Protein 9DKI (pdb70)

Solvent-accessible surface area: 8134 Å² total; per-residue (Å²): 117,55,26,0,4,0,7,6,0,130,112,14,41,110,24,0,70,73,0,12,74,34,0,34,103,106,69,49,11,122,67,15,34,3,33,49,92,27,71,182,66,106,102,61,128,74,11,4,32,52,6,10,76,29,8,24,39,2,0,0,0,0,4,64,38,1,58,160,82,19,18,91,65,1,67,138,18,0,52,86,43,32,92,102,58,226,125,93,18,55,108,23,1,11,0,0,30,3,99,71,126,56,0,49,159,143,144,5,27,169,36,2,61,114,36,136,21,0,74,20,151,42,235,31,6,66,93,61,2,121,191,26,23,104,104,74,78,73,148,172

Sequence (140 aa):
FLKFVILHAEDDTDEALRVQNLLQDDFGIKPGIIFAEMPHGRQHLQNLDDAVNGSAWTILLLTENFLRDTWCNFQFYTSLMNSVNRQHKYNSVIPMRPLNNPLPRERTPFALQTINALEEESRGFPTQVERIFQESVYKT

InterPro domains:
  IPR000157 Toll/interleukin-1 receptor homology (TIR) domain [PF13676] (81-177)
  IPR000157 Toll/interleukin-1 receptor homology (TIR) domain [PS50104] (73-229)
  IPR035897 Toll/interleukin-1 receptor homology (TIR) domain superfamily [G3DSA:3.40.50.10140] (70-227)
  IPR035897 Toll/interleukin-1 receptor homology (TIR) domain superfamily [SSF52200] (71-209)
  IPR046946 TIR domain-containing adapter molecule 1/2 [PTHR47230] (27-233)

Structure (mmCIF, N/CA/C/O backbone):
data_9DKI
#
_entry.id   9DKI
#
_cell.length_a   87.021
_cell.length_b   87.021
_cell.length_c   87.021
_cell.angle_alpha   90.000
_cell.angle_beta   90.000
_cell.angle_gamma   90.000
#
_symmetry.space_group_name_H-M   'P 21 3'
#
loop_
_atom_site.group_PDB
_atom_site.id
_atom_site.type_symbol
_atom_site.label_atom_id
_atom_site.label_alt_id
_atom_site.label_comp_id
_atom_site.label_asym_id
_atom_site.label_entity_id
_atom_site.label_seq_id
_atom_site.pdbx_PDB_ins_code
_atom_site.Cartn_x
_atom_site.Cartn_y
_atom_site.Cartn_z
_atom_site.occupancy
_atom_site.B_iso_or_equiv
_atom_site.auth_seq_id
_atom_site.auth_comp_id
_atom_site.auth_asym_id
_atom_site.auth_atom_id
_atom_site.pdbx_PDB_model_num
ATOM 1 N N . PHE A 1 1 ? -7.62899 0.97669 13.65263 1.000 126.78179 78 PHE A N 1
ATOM 2 C CA . PHE A 1 1 ? -7.48103 1.88696 14.77881 1.000 125.59527 78 PHE A CA 1
ATOM 3 C C . PHE A 1 1 ? -8.86408 2.26298 15.30853 1.000 137.22141 78 PHE A C 1
ATOM 4 O O . PHE A 1 1 ? -9.54467 3.12263 14.74773 1.000 130.74747 78 PHE A O 1
ATOM 12 N N . LEU A 1 2 ? -9.27276 1.60846 16.39348 1.000 137.80214 79 LEU A N 1
ATOM 13 C CA . LEU A 1 2 ? -10.58995 1.81535 16.97446 1.000 125.45039 79 LEU A CA 1
ATOM 14 C C . LEU A 1 2 ? -10.63374 3.11527 17.77661 1.000 129.88625 79 LEU A C 1
ATOM 15 O O . LEU A 1 2 ? -9.61407 3.77260 18.01065 1.000 132.76337 79 LEU A O 1
ATOM 20 N N . LYS A 1 3 ? -11.84573 3.50280 18.18244 1.000 122.65589 80 LYS A N 1
ATOM 21 C CA . LYS A 1 3 ? -11.97607 4.71243 18.98463 1.000 120.14929 80 LYS A CA 1
ATOM 22 C C . LYS A 1 3 ? -11.79827 4.44667 20.47546 1.000 120.15908 80 LYS A C 1
ATOM 23 O O . LYS A 1 3 ? -11.17212 5.25009 21.17513 1.000 124.62777 80 LYS A O 1
ATOM 29 N N . PHE A 1 4 ? -12.33140 3.33473 20.97917 1.000 112.63836 81 PHE A N 1
ATOM 30 C CA . PHE A 1 4 ? -12.30362 3.05795 22.40720 1.000 110.11189 81 PHE A CA 1
ATOM 31 C C . PHE A 1 4 ? -12.12290 1.56879 22.66443 1.000 109.13028 81 PHE A C 1
ATOM 32 O O . PHE A 1 4 ? -12.59960 0.72944 21.89664 1.000 106.08660 81 PHE A O 1
ATOM 40 N N . VAL A 1 5 ? -11.40603 1.25141 23.74149 1.000 109.57795 82 VAL A N 1
ATOM 41 C CA . VAL A 1 5 ? -11.25648 -0.11684 24.22540 1.000 106.01933 82 VAL A CA 1
ATOM 42 C C . VAL A 1 5 ? -11.60112 -0.10346 25.70867 1.000 99.42993 82 VAL A C 1
ATOM 43 O O . VAL A 1 5 ? -11.05612 0.70525 26.46779 1.000 106.82479 82 VAL A O 1
ATOM 47 N N . ILE A 1 6 ? -12.53357 -0.95501 26.11605 1.000 96.58830 83 ILE A N 1
ATOM 48 C CA . ILE A 1 6 ? -13.01219 -0.96810 27.49238 1.000 100.07402 83 ILE A CA 1
ATOM 49 C C . ILE A 1 6 ? -12.26599 -2.05271 28.25798 1.000 96.50625 83 ILE A C 1
ATOM 50 O O . ILE A 1 6 ? -12.50928 -3.24718 28.05649 1.000 92.64874 83 ILE A O 1
ATOM 55 N N . LEU A 1 7 ? -11.35219 -1.64093 29.13357 1.000 89.70666 84 LEU A N 1
ATOM 56 C CA . LEU A 1 7 ? -10.63741 -2.58262 29.98231 1.000 94.81420 84 LEU A CA 1
ATOM 57 C C . LEU A 1 7 ? -11.57554 -2.99372 31.11074 1.000 87.68265 84 LEU A C 1
ATOM 58 O O . LEU A 1 7 ? -12.18209 -2.13578 31.75884 1.000 89.24711 84 LEU A O 1
ATOM 63 N N . HIS A 1 8 ? -11.69642 -4.29515 31.35565 1.000 85.49823 85 HIS A N 1
ATOM 64 C CA . HIS A 1 8 ? -12.69093 -4.74307 32.31862 1.000 83.94143 85 HIS A CA 1
ATOM 65 C C . HIS A 1 8 ? -12.30605 -6.09077 32.90438 1.000 97.86150 85 HIS A C 1
ATOM 66 O O . HIS A 1 8 ? -11.84322 -6.97634 32.18104 1.000 112.32912 85 HIS A O 1
ATOM 73 N N . ALA A 1 9 ? -12.46126 -6.21919 34.21983 1.000 101.29535 86 ALA A N 1
ATOM 74 C CA . ALA A 1 9 ? -12.25504 -7.50395 34.86893 1.000 99.69605 86 ALA A CA 1
ATOM 75 C C . ALA A 1 9 ? -13.20450 -8.53724 34.26965 1.000 101.79198 86 ALA A C 1
ATOM 76 O O . ALA A 1 9 ? -14.29418 -8.20656 33.79321 1.000 92.08658 86 ALA A O 1
ATOM 78 N N . GLU A 1 10 ? -12.76889 -9.80060 34.28125 1.000 113.36065 87 GLU A N 1
ATOM 79 C CA . GLU A 1 10 ? -13.51261 -10.86734 33.61071 1.000 119.01309 87 GLU A CA 1
ATOM 80 C C . GLU A 1 10 ? -14.96632 -10.94540 34.07236 1.000 117.94941 87 GLU A C 1
ATOM 81 O O . GLU A 1 10 ? -15.87761 -11.11989 33.25459 1.000 113.21798 87 GLU A O 1
ATOM 87 N N . ASP A 1 11 ? -15.20118 -10.82272 35.38047 1.000 107.15761 88 ASP A N 1
ATOM 88 C CA . ASP A 1 11 ? -16.54757 -10.87841 35.94358 1.000 109.88042 88 ASP A CA 1
ATOM 89 C C . ASP A 1 11 ? -17.43342 -9.69662 35.55961 1.000 107.71990 88 ASP A C 1
ATOM 90 O O . ASP A 1 11 ? -18.64840 -9.77121 35.77138 1.000 116.36840 88 ASP A O 1
ATOM 95 N N . ASP A 1 12 ? -16.87490 -8.61850 35.01393 1.000 106.85725 89 ASP A N 1
ATOM 96 C CA . ASP A 1 12 ? -17.65783 -7.46420 34.58911 1.000 103.11655 89 ASP A CA 1
ATOM 97 C C . ASP A 1 12 ? -17.91100 -7.43752 33.08664 1.000 111.04423 89 ASP A C 1
ATOM 98 O O . ASP A 1 12 ? -18.31265 -6.39726 32.55415 1.000 110.28638 89 ASP A O 1
ATOM 103 N N . THR A 1 13 ? -17.65922 -8.55004 32.39304 1.000 112.15247 90 THR A N 1
ATOM 104 C CA . THR A 1 13 ? -17.84126 -8.60585 30.94518 1.000 112.83232 90 THR A CA 1
ATOM 105 C C . THR A 1 13 ? -19.25856 -8.22857 30.51628 1.000 112.75095 90 THR A C 1
ATOM 106 O O . THR A 1 13 ? -19.44154 -7.64032 29.44393 1.000 103.97578 90 THR A O 1
ATOM 110 N N . ASP A 1 14 ? -20.27126 -8.56187 31.32280 1.000 119.44466 91 ASP A N 1
ATOM 111 C CA . ASP A 1 14 ? -21.63499 -8.14475 31.00353 1.000 112.33936 91 ASP A CA 1
ATOM 112 C C . ASP A 1 14 ? -21.79171 -6.62956 31.05734 1.000 109.70968 91 ASP A C 1
ATOM 113 O O . ASP A 1 14 ? -22.46759 -6.04173 30.20487 1.000 111.98415 91 ASP A O 1
ATOM 118 N N . GLU A 1 15 ? -21.16808 -5.97774 32.04066 1.000 107.76282 92 GLU A N 1
ATOM 119 C CA . GLU A 1 15 ? -21.18628 -4.51837 32.08395 1.000 105.08531 92 GLU A CA 1
ATOM 120 C C . GLU A 1 15 ? -20.37661 -3.90892 30.94603 1.000 104.21493 92 GLU A C 1
ATOM 121 O O . GLU A 1 15 ? -20.77336 -2.88570 30.37676 1.000 111.20645 92 GLU A O 1
ATOM 127 N N . ALA A 1 16 ? -19.23987 -4.51775 30.60317 1.000 101.94847 93 ALA A N 1
ATOM 128 C CA . ALA A 1 16 ? -18.44598 -4.02826 29.48024 1.000 103.34661 93 ALA A CA 1
ATOM 129 C C . ALA A 1 16 ? -19.22985 -4.06127 28.17278 1.000 106.25744 93 ALA A C 1
ATOM 130 O O . ALA A 1 16 ? -19.15681 -3.11969 27.37393 1.000 101.87169 93 ALA A O 1
ATOM 132 N N . LEU A 1 17 ? -19.97808 -5.13989 27.93168 1.000 106.47761 94 LEU A N 1
ATOM 133 C CA . LEU A 1 17 ? -20.87291 -5.18253 26.77817 1.000 105.06668 94 LEU A CA 1
ATOM 134 C C . LEU A 1 17 ? -21.92212 -4.07825 26.83434 1.000 105.30730 94 LEU A C 1
ATOM 135 O O . LEU A 1 17 ? -22.19898 -3.42337 25.82184 1.000 105.55897 94 LEU A O 1
ATOM 140 N N . ARG A 1 18 ? -22.52859 -3.86867 28.00562 1.000 103.18376 95 ARG A N 1
ATOM 141 C CA . ARG A 1 18 ? -23.56042 -2.84335 28.13776 1.000 99.51130 95 ARG A CA 1
ATOM 142 C C . ARG A 1 18 ? -23.01989 -1.44426 27.86092 1.000 100.12966 95 ARG A C 1
ATOM 143 O O . ARG A 1 18 ? -23.66706 -0.64906 27.16923 1.000 101.24263 95 ARG A O 1
ATOM 151 N N . VAL A 1 19 ? -21.83308 -1.12655 28.38167 1.000 98.85250 96 VAL A N 1
ATOM 152 C CA . VAL A 1 19 ? -21.23362 0.17682 28.11067 1.000 98.74741 96 VAL A CA 1
ATOM 153 C C . VAL A 1 19 ? -20.82856 0.29532 26.64594 1.000 101.97970 96 VAL A C 1
ATOM 154 O O . VAL A 1 19 ? -20.96005 1.36601 26.03840 1.000 99.34555 96 VAL A O 1
ATOM 158 N N . GLN A 1 20 ? -20.33433 -0.79509 26.05323 1.000 102.90677 97 GLN A N 1
ATOM 159 C CA . GLN A 1 20 ? -20.04631 -0.79039 24.62121 1.000 105.22499 97 GLN A CA 1
ATOM 160 C C . GLN A 1 20 ? -21.29687 -0.49579 23.80129 1.000 103.51240 97 GLN A C 1
ATOM 161 O O . GLN A 1 20 ? -21.27963 0.35719 22.90616 1.000 97.05096 97 GLN A O 1
ATOM 167 N N . ASN A 1 21 ? -22.39791 -1.18868 24.10106 1.000 98.77724 98 ASN A N 1
ATOM 168 C CA . ASN A 1 21 ? -23.65697 -0.91529 23.41520 1.000 104.82173 98 ASN A CA 1
ATOM 169 C C . ASN A 1 21 ? -24.12708 0.51360 23.65487 1.000 111.07431 98 ASN A C 1
ATOM 170 O O . ASN A 1 21 ? -24.62197 1.17239 22.73353 1.000 116.96469 98 ASN A O 1
ATOM 175 N N . LEU A 1 22 ? -23.97465 1.01247 24.88388 1.000 107.74623 99 LEU A N 1
ATOM 176 C CA . LEU A 1 22 ? -24.33226 2.39813 25.17457 1.000 101.35625 99 LEU A CA 1
ATOM 177 C C . LEU A 1 22 ? -23.54372 3.37344 24.30691 1.000 101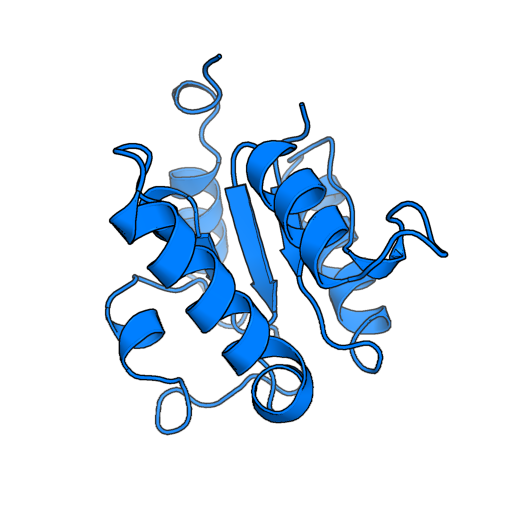.62700 99 LEU A C 1
ATOM 178 O O . LEU A 1 22 ? -24.12366 4.23747 23.63989 1.000 108.58909 99 LEU A O 1
ATOM 183 N N . LEU A 1 23 ? -22.21558 3.25032 24.30449 1.000 98.62512 100 LEU A N 1
ATOM 184 C CA . LEU A 1 23 ? -21.38738 4.14917 23.50527 1.000 106.28100 100 LEU A CA 1
ATOM 185 C C . LEU A 1 23 ? -21.64839 3.98797 22.01192 1.000 113.21762 100 LEU A C 1
ATOM 186 O O . LEU A 1 23 ? -21.76446 4.98175 21.28435 1.000 113.76776 100 LEU A O 1
ATOM 191 N N . GLN A 1 24 ? -21.73438 2.74428 21.53507 1.000 118.57677 101 GLN A N 1
ATOM 192 C CA . GLN A 1 24 ? -21.92159 2.50445 20.10651 1.000 121.10293 101 GLN A CA 1
ATOM 193 C C . GLN A 1 24 ? -23.32011 2.89782 19.64070 1.000 112.43110 101 GLN A C 1
ATOM 194 O O . GLN A 1 24 ? -23.47426 3.55455 18.60453 1.000 113.77058 101 GLN A O 1
ATOM 200 N N . ASP A 1 25 ? -24.35346 2.50848 20.38647 1.000 105.45423 102 ASP A N 1
ATOM 201 C CA . ASP A 1 25 ? -25.71541 2.68791 19.89622 1.000 110.75139 102 ASP A CA 1
ATOM 202 C C . ASP A 1 25 ? -26.30563 4.03722 20.29290 1.000 115.89476 102 ASP A C 1
ATOM 203 O O . ASP A 1 25 ? -26.84302 4.75268 19.44190 1.000 117.03197 102 ASP A O 1
ATOM 208 N N . ASP A 1 26 ? -26.21670 4.40466 21.57183 1.000 111.58608 103 ASP A N 1
ATOM 209 C CA . ASP A 1 26 ? -26.86233 5.63576 22.01078 1.000 103.66041 103 ASP A CA 1
ATOM 210 C C . ASP A 1 26 ? -26.06412 6.88196 21.64885 1.000 107.07097 103 ASP A C 1
ATOM 211 O O . ASP A 1 26 ? -26.65884 7.93583 21.39822 1.000 114.75038 103 ASP A O 1
ATOM 216 N N . PHE A 1 27 ? -24.73504 6.79238 21.61696 1.000 102.61081 104 PHE A N 1
ATOM 217 C CA . PHE A 1 27 ? -23.88793 7.93607 21.30414 1.000 101.68736 104 PHE A CA 1
ATOM 218 C C . PHE A 1 27 ? -23.19409 7.83983 19.95082 1.000 111.22538 104 PHE A C 1
ATOM 219 O O . PHE A 1 27 ? -22.51855 8.79439 19.55139 1.000 115.83895 104 PHE A O 1
ATOM 227 N N . GLY A 1 28 ? -23.33933 6.72745 19.23390 1.000 112.97568 105 GLY A N 1
ATOM 228 C CA . GLY A 1 28 ? -22.77236 6.63677 17.90191 1.000 111.78415 105 GLY A CA 1
ATOM 229 C C . GLY A 1 28 ? -21.26251 6.57724 17.83951 1.000 118.58426 105 GLY A C 1
ATOM 230 O O . GLY A 1 28 ? -20.68395 6.88684 16.79466 1.000 121.62193 105 GLY A O 1
ATOM 231 N N . ILE A 1 29 ? -20.60267 6.19345 18.92976 1.000 125.21427 106 ILE A N 1
ATOM 232 C CA . ILE A 1 29 ? -19.14549 6.11972 18.98171 1.000 124.05859 106 ILE A CA 1
ATOM 233 C C . ILE A 1 29 ? -18.74686 4.73276 18.48588 1.000 118.98761 106 ILE A C 1
ATOM 234 O O . ILE A 1 29 ? -18.76819 3.76014 19.24295 1.000 118.11296 106 ILE A O 1
ATOM 239 N N . LYS A 1 30 ? -18.39532 4.63592 17.20553 1.000 119.65781 107 LYS A N 1
ATOM 240 C CA . LYS A 1 30 ? -17.94767 3.37367 16.64204 1.000 115.16312 107 LYS A CA 1
ATOM 241 C C . LYS A 1 30 ? -16.69182 3.56735 15.80546 1.000 120.22125 107 LYS A C 1
ATOM 242 O O . LYS A 1 30 ? -16.47257 4.64254 1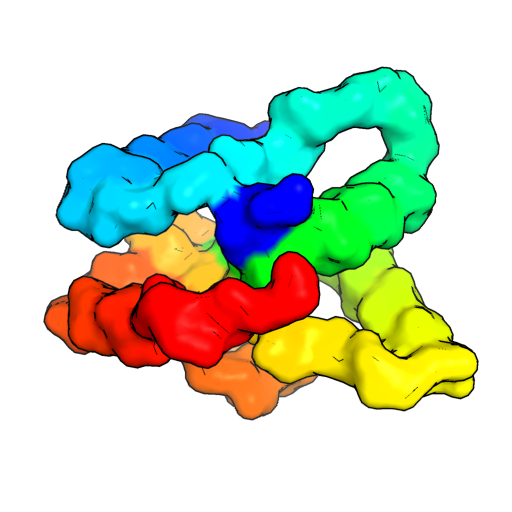5.23812 1.000 125.44473 107 LYS A O 1
ATOM 248 N N . PRO A 1 31 ? -15.84472 2.53307 15.71341 1.000 114.93327 108 PRO A N 1
ATOM 249 C CA . PRO A 1 31 ? -16.01788 1.19442 16.28815 1.000 114.41189 108 PRO A CA 1
ATOM 250 C C . PRO A 1 31 ? -15.36192 1.02849 17.65659 1.000 119.46417 108 PRO A C 1
ATOM 251 O O . PRO A 1 31 ? -14.45027 1.76421 18.02424 1.000 112.30952 108 PRO A O 1
ATOM 255 N N . GLY A 1 32 ? -15.82416 0.05335 18.42411 1.000 111.07520 109 GLY A N 1
ATOM 256 C CA . GLY A 1 32 ? -15.32201 -0.16027 19.76998 1.000 105.79153 109 GLY A CA 1
ATOM 257 C C . GLY A 1 32 ? -15.30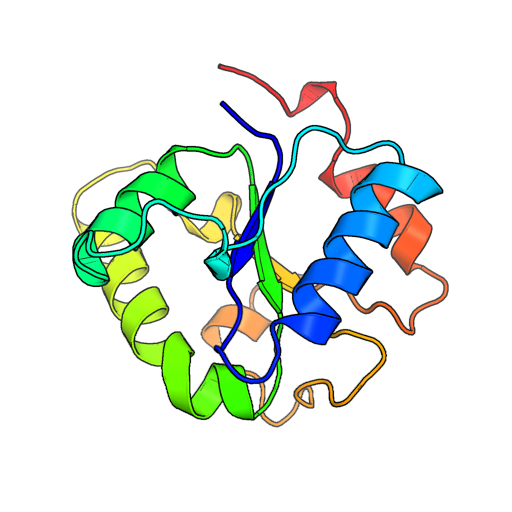314 -1.63006 20.11317 1.000 116.21791 109 GLY A C 1
ATOM 258 O O . GLY A 1 32 ? -16.06503 -2.42447 19.55318 1.000 124.10768 109 GLY A O 1
ATOM 259 N N . ILE A 1 33 ? -14.42513 -1.99789 21.04812 1.000 109.73116 110 ILE A N 1
ATOM 260 C CA . ILE A 1 33 ? -14.23744 -3.39365 21.41924 1.000 110.89357 110 ILE A CA 1
ATOM 261 C C . ILE A 1 33 ? -14.05933 -3.46468 22.93011 1.000 112.20282 110 ILE A C 1
ATOM 262 O O . ILE A 1 33 ? -13.72575 -2.47618 23.58683 1.000 112.73292 110 ILE A O 1
ATOM 267 N N . ILE A 1 34 ? -14.31022 -4.64943 23.48287 1.000 111.94466 111 ILE A N 1
ATOM 268 C CA . ILE A 1 34 ? -14.08962 -4.93065 24.89627 1.000 106.72048 111 ILE A CA 1
ATOM 269 C C . ILE A 1 34 ? -12.88679 -5.85493 25.01243 1.000 109.87047 111 ILE A C 1
ATOM 270 O O . ILE A 1 34 ? -12.64211 -6.68150 24.12505 1.000 130.17543 111 ILE A O 1
ATOM 275 N N . PHE A 1 35 ? -12.09636 -5.66035 26.07279 1.000 111.89960 112 PHE A N 1
ATOM 276 C CA . PHE A 1 35 ? -10.87910 -6.44335 26.27177 1.000 109.25256 112 PHE A CA 1
ATOM 277 C C . PHE A 1 35 ? -11.12921 -7.94509 26.16035 1.000 109.53533 112 PHE A C 1
ATOM 278 O O . PHE A 1 35 ? -10.24237 -8.69209 25.73063 1.000 112.68594 112 PHE A O 1
ATOM 286 N N . ALA A 1 36 ? -12.32173 -8.41027 26.54689 1.000 109.74712 113 ALA A N 1
ATOM 287 C CA . ALA A 1 36 ? -12.62448 -9.83225 26.42582 1.000 115.13005 113 ALA A CA 1
ATOM 288 C C . ALA A 1 36 ? -12.73009 -10.28871 24.97685 1.000 122.36976 113 ALA A C 1
ATOM 289 O O . ALA A 1 36 ? -12.54966 -11.48191 24.70641 1.000 125.41437 113 ALA A O 1
ATOM 291 N N . GLU A 1 37 ? -13.00594 -9.38116 24.04258 1.000 122.03661 114 GLU A N 1
ATOM 292 C CA . GLU A 1 37 ? -13.15692 -9.77102 22.65032 1.000 126.12346 114 GLU A CA 1
ATOM 293 C C . GLU A 1 37 ? -11.81985 -9.78279 21.92558 1.000 132.20172 114 GLU A C 1
ATOM 294 O O . GLU A 1 37 ? -11.77381 -10.09063 20.72871 1.000 142.06951 114 GLU A O 1
ATOM 300 N N . MET A 1 38 ? -10.74131 -9.45206 22.63121 1.000 130.00571 115 MET A N 1
ATOM 301 C CA . MET A 1 38 ? -9.42311 -9.34732 22.04479 1.000 140.63865 115 MET A CA 1
ATOM 302 C C . MET A 1 38 ? -8.90182 -10.74505 21.72999 1.000 141.67027 115 MET A C 1
ATOM 303 O O . MET A 1 38 ? -9.41599 -11.73266 22.26138 1.000 140.43130 115 MET A O 1
ATOM 308 N N . PRO A 1 39 ? -7.93093 -10.86453 20.80262 1.000 145.81286 116 PRO A N 1
ATOM 309 C CA . PRO A 1 39 ? -7.32014 -12.17682 20.54570 1.000 149.38281 116 PRO A CA 1
ATOM 310 C C . PRO A 1 39 ? -7.02008 -12.90519 21.84582 1.000 153.35750 116 PRO A C 1
ATOM 311 O O . PRO A 1 39 ? -6.15619 -12.47842 22.61906 1.000 154.04143 116 PRO A O 1
ATOM 315 N N . HIS A 1 40 ? -7.73069 -14.00042 22.09852 1.000 156.53049 117 HIS A N 1
ATOM 316 C CA . HIS A 1 40 ? -7.47311 -14.77747 23.29704 1.000 163.42053 117 HIS A CA 1
ATOM 317 C C . HIS A 1 40 ? -6.19206 -15.58931 23.11488 1.000 166.99798 117 HIS A C 1
ATOM 318 O O . HIS A 1 40 ? -5.65176 -15.71260 22.01065 1.000 164.79515 117 HIS A O 1
ATOM 325 N N . GLY A 1 41 ? -5.70260 -16.14733 24.21336 1.000 167.55213 118 GLY A N 1
ATOM 326 C CA . GLY A 1 41 ? -4.43851 -16.87554 24.15594 1.000 161.95937 118 GLY A CA 1
ATOM 327 C C . GLY A 1 41 ? -3.28006 -15.90884 24.22705 1.000 164.03693 118 GLY A C 1
ATOM 328 O O . GLY A 1 41 ? -2.32601 -16.14530 24.97405 1.000 170.31839 118 GLY A O 1
ATOM 329 N N . ARG A 1 42 ? -3.32120 -14.84350 23.42433 1.000 157.38958 119 ARG A N 1
ATOM 330 C CA . ARG A 1 42 ? -2.30534 -13.80021 23.46487 1.000 154.97713 119 ARG A CA 1
ATOM 331 C C . ARG A 1 42 ? -2.05031 -13.38612 24.90749 1.000 163.05829 119 ARG A C 1
ATOM 332 O O . ARG A 1 42 ? -2.98975 -13.12435 25.66337 1.000 171.78954 119 ARG A O 1
ATOM 340 N N . GLN A 1 43 ? -0.77490 -13.34895 25.28762 1.000 165.11204 120 GLN A N 1
ATOM 341 C CA . GLN A 1 43 ? -0.39959 -13.03891 26.66114 1.000 164.00222 120 GLN A CA 1
ATOM 342 C C . GLN A 1 43 ? -1.01898 -11.72183 27.11460 1.000 158.54781 120 GLN A C 1
ATOM 343 O O . GLN A 1 43 ? -1.19044 -10.78411 26.32922 1.000 156.04468 120 GLN A O 1
ATOM 349 N N . HIS A 1 44 ? -1.36900 -11.66724 28.40320 1.000 154.59745 121 HIS A N 1
ATOM 350 C CA . HIS A 1 44 ? -2.02786 -10.48489 28.95005 1.000 150.87746 121 HIS A CA 1
ATOM 351 C C . HIS A 1 44 ? -1.11931 -9.26766 28.83674 1.000 143.33438 121 HIS A C 1
ATOM 352 O O . HIS A 1 44 ? -1.54485 -8.20288 28.37669 1.000 141.80257 121 HIS A O 1
ATOM 359 N N . LEU A 1 45 ? 0.11683 -9.38705 29.32485 1.000 140.79209 122 LEU A N 1
ATOM 360 C CA . LEU A 1 45 ? 1.03380 -8.25134 29.33723 1.000 139.35862 122 LEU A CA 1
ATOM 361 C C . LEU A 1 45 ? 1.07031 -7.55976 27.97846 1.000 138.54241 122 LEU A C 1
ATOM 362 O O . LEU A 1 45 ? 1.06728 -6.32681 27.89790 1.000 128.67036 122 LEU A O 1
ATOM 367 N N . GLN A 1 46 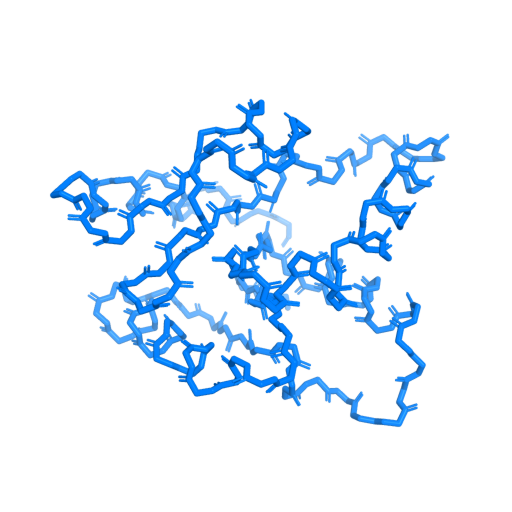? 1.11295 -8.34209 26.89651 1.000 145.34043 123 GLN A N 1
ATOM 368 C CA . GLN A 1 46 ? 1.24599 -7.76806 25.56078 1.000 145.85943 123 GLN A CA 1
ATOM 369 C C . GLN A 1 46 ? -0.08848 -7.24623 25.03670 1.000 137.89236 123 GLN A C 1
ATOM 370 O O . GLN A 1 46 ? -0.19496 -6.08172 24.64524 1.000 135.98526 123 GLN A O 1
ATOM 376 N N . ASN A 1 47 ? -1.11170 -8.10536 24.98185 1.000 137.74997 124 ASN A N 1
ATOM 377 C CA . ASN A 1 47 ? -2.38792 -7.68629 24.40436 1.000 139.60589 124 ASN A CA 1
ATOM 378 C C . ASN A 1 47 ? -2.98994 -6.48149 25.12688 1.000 131.60346 124 ASN A C 1
ATOM 379 O O . ASN A 1 47 ? -3.86449 -5.81295 24.56551 1.000 130.04593 124 ASN A O 1
ATOM 384 N N . LEU A 1 48 ? -2.54878 -6.19373 26.35690 1.000 129.00198 125 LEU A N 1
ATOM 385 C CA . LEU A 1 48 ? -2.73133 -4.85637 26.91797 1.000 121.09566 125 LEU A CA 1
ATOM 386 C C . LEU A 1 48 ? -2.11833 -3.79643 26.01307 1.000 120.13097 125 LEU A C 1
ATOM 387 O O . LEU A 1 48 ? -2.78075 -2.82099 25.64178 1.000 122.53850 125 LEU A O 1
ATOM 392 N N . ASP A 1 49 ? -0.84267 -3.96843 25.65781 1.000 127.88769 126 ASP A N 1
ATOM 393 C CA . ASP A 1 49 ? -0.16844 -2.99842 24.80071 1.000 124.61658 126 ASP A CA 1
ATOM 394 C C . ASP A 1 49 ? -0.87282 -2.89091 23.45538 1.000 128.66482 126 ASP A C 1
ATOM 395 O O . ASP A 1 49 ? -1.07978 -1.78702 22.93747 1.000 123.88508 126 ASP A O 1
ATOM 400 N N . ASP A 1 50 ? -1.23701 -4.03585 22.87161 1.000 130.54626 127 ASP A N 1
ATOM 401 C CA . ASP A 1 50 ? -1.97540 -4.04033 21.61343 1.000 130.02099 127 ASP A CA 1
ATOM 402 C C . ASP A 1 50 ? -3.29284 -3.28485 21.74035 1.000 129.99066 127 ASP A C 1
ATOM 403 O O . ASP A 1 50 ? -3.66493 -2.51358 20.84780 1.000 129.92489 127 ASP A O 1
ATOM 408 N N . ALA A 1 51 ? -4.01195 -3.49551 22.84551 1.000 133.96205 128 ALA A N 1
ATOM 409 C CA . ALA A 1 51 ? -5.26070 -2.77511 23.07898 1.000 124.52800 128 ALA A CA 1
ATOM 410 C C . ALA A 1 51 ? -5.03277 -1.27560 23.24007 1.000 116.14141 128 ALA A C 1
ATOM 411 O O . ALA A 1 51 ? -5.68778 -0.46410 22.57606 1.000 121.90221 128 ALA A O 1
ATOM 413 N N . VAL A 1 52 ? -4.10591 -0.88726 24.11921 1.000 115.55457 129 VAL A N 1
ATOM 414 C CA . VAL A 1 52 ? -3.91446 0.53057 24.41577 1.000 114.39661 129 VAL A CA 1
ATOM 415 C C . VAL A 1 52 ? -3.37066 1.27786 23.20296 1.000 119.40209 129 VAL A C 1
ATOM 416 O O . VAL A 1 52 ? -3.78433 2.40889 22.91945 1.000 119.70913 129 VAL A O 1
ATOM 420 N N . ASN A 1 53 ? -2.45250 0.66188 22.45837 1.000 125.79120 130 ASN A N 1
ATOM 421 C CA . ASN A 1 53 ? -1.96099 1.28035 21.23328 1.000 125.15418 130 ASN A CA 1
ATOM 422 C C . ASN A 1 53 ? -2.95693 1.18955 20.08565 1.000 128.32354 130 ASN A C 1
ATOM 423 O O . ASN A 1 53 ? -2.88329 1.99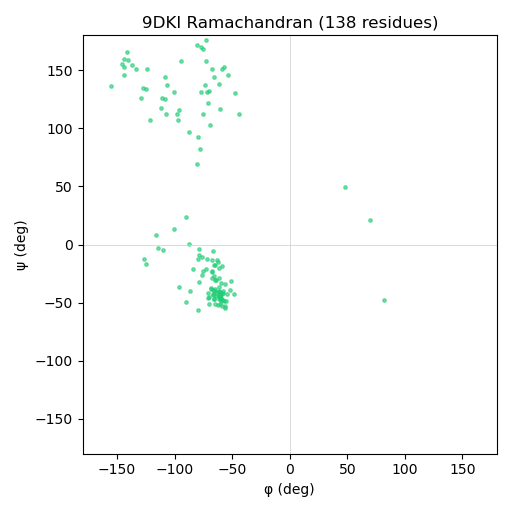632 19.15352 1.000 127.61190 130 ASN A O 1
ATOM 428 N N . GLY A 1 54 ? -3.88048 0.23446 20.13305 1.000 131.84485 131 GLY A N 1
ATOM 429 C CA . GLY A 1 54 ? -4.85446 0.01220 19.08634 1.000 123.89639 131 GLY A CA 1
ATOM 430 C C . GLY A 1 54 ? -6.04591 0.94058 19.05269 1.000 129.79588 131 GLY A C 1
ATOM 431 O O . GLY A 1 54 ? -6.86320 0.82784 18.13436 1.000 134.77227 131 GLY A O 1
ATOM 432 N N . SER A 1 55 ? -6.19271 1.85176 20.01449 1.000 133.30563 132 SER A N 1
ATOM 433 C CA . SER A 1 55 ? -7.37154 2.70447 20.06051 1.000 127.16190 132 SER A CA 1
ATOM 434 C C . SER A 1 55 ? -7.01917 4.10454 20.53907 1.000 123.67922 132 SER A C 1
ATOM 435 O O . SER A 1 55 ? -6.05305 4.30715 21.27965 1.000 129.89314 132 SER A O 1
ATOM 438 N N . ALA A 1 56 ? -7.82973 5.06991 20.09761 1.000 125.30379 133 ALA A N 1
ATOM 439 C CA . ALA A 1 56 ? -7.60888 6.47304 20.43455 1.000 125.64267 133 ALA A CA 1
ATOM 440 C C . ALA A 1 56 ? -7.83935 6.74250 21.91526 1.000 119.85724 133 ALA A C 1
ATOM 441 O O . ALA A 1 56 ? -7.21976 7.64917 22.48365 1.000 120.28663 133 ALA A O 1
ATOM 443 N N . TRP A 1 57 ? -8.71663 5.97005 22.54928 1.000 116.80632 134 TRP A N 1
ATOM 444 C CA . TRP A 1 57 ? -9.00369 6.09903 23.96871 1.000 113.08198 134 TRP A CA 1
ATOM 445 C C . TRP A 1 57 ? -9.07155 4.70860 24.57838 1.000 110.58978 134 TRP A C 1
ATOM 446 O O . TRP A 1 57 ? -9.37122 3.72981 23.89074 1.000 114.09031 134 TRP A O 1
ATOM 457 N N . THR A 1 58 ? -8.80875 4.63025 25.88097 1.000 109.90367 135 THR A N 1
ATOM 458 C CA . THR A 1 58 ? -9.04248 3.41197 26.64264 1.000 109.42314 135 THR A CA 1
ATOM 459 C C . THR A 1 58 ? -9.88697 3.75031 27.85900 1.000 99.29662 135 THR A C 1
ATOM 460 O O . THR A 1 58 ? -9.62197 4.73637 28.55371 1.000 99.98026 135 THR A O 1
ATOM 464 N N . ILE A 1 59 ? -10.89935 2.92790 28.11121 1.000 89.53041 136 ILE A N 1
ATOM 465 C CA . ILE A 1 59 ? -11.89688 3.17710 29.14513 1.000 94.99921 136 ILE A CA 1
ATOM 466 C C . ILE A 1 59 ? -11.70766 2.15202 30.25266 1.000 90.69490 136 ILE A C 1
ATOM 467 O O . ILE A 1 59 ? -11.70016 0.94278 29.99289 1.000 91.14166 136 ILE A O 1
ATOM 472 N N . LEU A 1 60 ? -11.55347 2.63179 31.48205 1.000 79.44192 137 LEU A N 1
ATOM 473 C CA . LEU A 1 60 ? -11.40451 1.76696 32.64491 1.000 89.65193 137 LEU A CA 1
ATOM 474 C C . LEU A 1 60 ? -12.75430 1.63861 33.34222 1.000 84.14929 137 LEU A C 1
ATOM 475 O O . LEU A 1 60 ? -13.26157 2.60749 33.91642 1.000 87.20238 137 LEU A O 1
ATOM 480 N N . LEU A 1 61 ? -13.32929 0.43778 33.29157 1.000 74.80450 138 LEU A N 1
ATOM 481 C CA . LEU A 1 61 ? -14.61713 0.14518 33.91601 1.000 79.40049 138 LEU A CA 1
ATOM 482 C C . LEU A 1 61 ? -14.35510 -0.06625 35.40252 1.000 89.48819 138 LEU A C 1
ATOM 483 O O . LEU A 1 61 ? -14.04919 -1.17228 35.85445 1.000 85.70668 138 LEU A O 1
ATOM 488 N N . LEU A 1 62 ? -14.46925 1.01329 36.17591 1.000 89.11738 139 LEU A N 1
ATOM 489 C CA . LEU A 1 62 ? -14.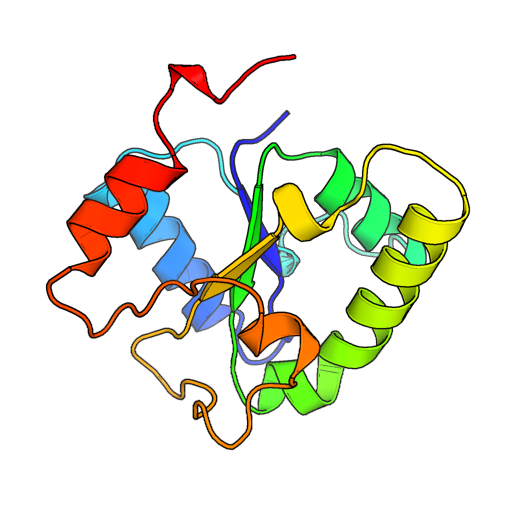03934 1.00971 37.57091 1.000 81.34475 139 LEU A CA 1
ATOM 490 C C . LEU A 1 62 ? -15.03958 0.25321 38.43392 1.000 81.40680 139 LEU A C 1
ATOM 491 O O . LEU A 1 62 ? -16.17447 0.69992 38.62813 1.000 84.78970 139 LEU A O 1
ATOM 496 N N . THR A 1 63 ? -14.60569 -0.89160 38.95660 1.000 80.97519 140 THR A N 1
ATOM 497 C CA . THR A 1 63 ? -15.37869 -1.71803 39.87218 1.000 87.96178 140 THR A CA 1
ATOM 498 C C . THR A 1 63 ? -14.40976 -2.27001 40.90829 1.000 89.40833 140 THR A C 1
ATOM 499 O O . THR A 1 63 ? -13.18982 -2.22006 40.73144 1.000 91.25709 140 THR A O 1
ATOM 503 N N . GLU A 1 64 ? -14.95414 -2.80412 42.00181 1.000 91.38325 141 GLU A N 1
ATOM 504 C CA . GLU A 1 64 ? -14.09111 -3.45629 42.98077 1.000 90.78236 141 GLU A CA 1
ATOM 505 C C . GLU A 1 64 ? -13.43557 -4.71069 42.41395 1.000 90.54050 141 GLU A C 1
ATOM 506 O O . GLU A 1 64 ? -12.35326 -5.09887 42.86811 1.000 99.54299 141 GLU A O 1
ATOM 512 N N . ASN A 1 65 ? -14.06853 -5.35800 41.43271 1.000 88.26405 142 ASN A N 1
ATOM 513 C CA . ASN A 1 65 ? -13.39834 -6.43274 40.70636 1.000 90.32581 142 ASN A CA 1
ATOM 514 C C . ASN A 1 65 ? -12.23055 -5.90310 39.88180 1.000 97.19666 142 ASN A C 1
ATOM 515 O O . ASN A 1 65 ? -11.15178 -6.50761 39.86185 1.000 105.02537 142 ASN A O 1
ATOM 520 N N . PHE A 1 66 ? -12.43132 -4.77878 39.18868 1.000 88.32490 143 PHE A N 1
ATOM 521 C CA . PHE A 1 66 ? -11.34829 -4.16306 38.42462 1.000 86.80542 143 PHE A CA 1
ATOM 522 C C . PHE A 1 66 ? -10.17852 -3.76834 39.32050 1.000 93.08564 143 PHE A C 1
ATOM 523 O O . PHE A 1 66 ? -9.01305 -3.95742 38.95155 1.000 91.05080 143 PHE A O 1
ATOM 531 N N . LEU A 1 67 ? -10.46932 -3.21258 40.49830 1.000 98.69776 144 LEU A N 1
ATOM 532 C CA . LEU A 1 67 ? -9.40938 -2.82302 41.42403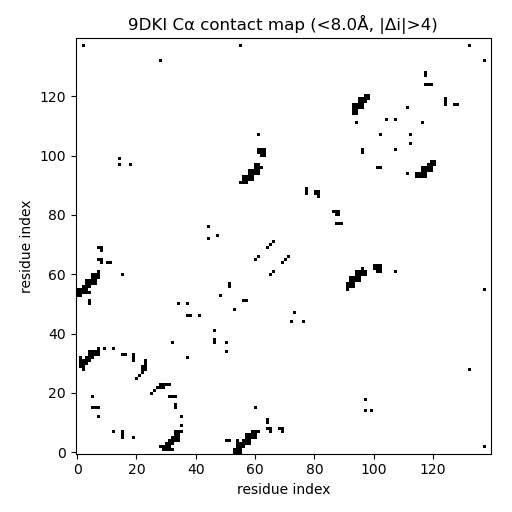 1.000 88.42797 144 LEU A CA 1
ATOM 533 C C . LEU A 1 67 ? -8.63652 -4.03167 41.93593 1.000 86.51408 144 LEU A C 1
ATOM 534 O O . LEU A 1 67 ? -7.40614 -3.98828 42.05119 1.000 91.08064 144 LEU A O 1
ATOM 539 N N . ARG A 1 68 ? -9.34387 -5.11642 42.24724 1.000 91.23655 145 ARG A N 1
ATOM 540 C CA . ARG A 1 68 ? -8.69459 -6.33968 42.70669 1.000 95.60591 145 ARG A CA 1
ATOM 541 C C . ARG A 1 68 ? -7.90863 -7.02737 41.59272 1.000 102.57737 145 ARG A C 1
ATOM 542 O O . ARG A 1 68 ? -6.76357 -7.44637 41.80088 1.000 97.07107 145 ARG A O 1
ATOM 550 N N . ASP A 1 69 ? -8.49709 -7.15069 40.40232 1.000 98.53917 146 ASP A N 1
ATOM 551 C CA . ASP A 1 69 ? -7.97725 -8.06064 39.38483 1.000 95.05448 146 ASP A CA 1
ATOM 552 C C . ASP A 1 69 ? -7.07017 -7.40486 38.34803 1.000 94.23579 146 ASP A C 1
ATOM 553 O O . ASP A 1 69 ? -6.12978 -8.04673 37.87847 1.000 105.78881 146 ASP A O 1
ATOM 558 N N . THR A 1 70 ? -7.34440 -6.17262 37.92170 1.000 92.22594 147 THR A N 1
ATOM 559 C CA . THR A 1 70 ? -6.70744 -5.63563 36.72374 1.000 90.97024 147 THR A CA 1
ATOM 560 C C . THR A 1 70 ? -5.97247 -4.30944 36.90417 1.000 94.24742 147 THR A C 1
ATOM 561 O O . THR A 1 70 ? -5.16715 -3.95826 36.03469 1.000 98.18554 147 THR A O 1
ATOM 565 N N . TRP A 1 71 ? -6.22444 -3.56518 37.98354 1.000 87.28677 148 TRP A N 1
ATOM 566 C CA . TRP A 1 71 ? -5.62962 -2.23802 38.14606 1.000 82.74787 148 TRP A CA 1
ATOM 567 C C . TRP A 1 71 ? -4.10359 -2.27143 38.18404 1.000 77.59279 148 TRP A C 1
ATOM 568 O O . TRP A 1 71 ? -3.44520 -1.51530 37.46145 1.000 81.70789 148 TRP A O 1
ATOM 579 N N . CYS A 1 72 ? -3.51792 -3.12739 39.02558 1.000 81.84451 149 CYS A N 1
ATOM 580 C CA . CYS A 1 72 ? -2.07522 -3.04723 39.25359 1.000 92.73175 149 CYS A CA 1
ATOM 581 C C . CYS A 1 72 ? -1.27498 -3.36082 37.99213 1.000 93.51534 149 CYS A C 1
ATOM 582 O O . CYS A 1 72 ? -0.24047 -2.73175 37.73634 1.000 90.31295 149 CYS A O 1
ATOM 585 N N . ASN A 1 73 ? -1.72651 -4.33392 37.19850 1.000 96.82813 150 ASN A N 1
ATOM 586 C CA . ASN A 1 73 ? -1.07374 -4.61572 35.92181 1.000 94.08456 150 ASN A CA 1
ATOM 587 C C . ASN A 1 73 ? -1.08767 -3.40077 35.00113 1.000 95.08445 150 ASN A C 1
ATOM 588 O O . ASN A 1 73 ? -0.06141 -3.03973 34.41275 1.000 95.59983 150 ASN A O 1
ATOM 593 N N . PHE A 1 74 ? -2.24663 -2.75034 34.87299 1.000 95.06884 151 PHE A N 1
ATOM 594 C CA . PHE A 1 74 ? -2.35456 -1.58223 34.00403 1.000 92.71409 151 PHE A CA 1
ATOM 595 C C . PHE A 1 74 ? -1.54232 -0.39895 34.51744 1.000 97.41287 151 PHE A C 1
ATOM 596 O O . PHE A 1 74 ? -0.88084 0.28690 33.72843 1.000 104.15690 151 PHE A O 1
ATOM 604 N N . GLN A 1 75 ? -1.57390 -0.13783 35.82785 1.000 90.31509 152 GLN A N 1
ATOM 605 C CA . GLN A 1 75 ? -0.74928 0.93913 36.37040 1.000 97.75574 152 GLN A CA 1
ATOM 606 C C . GLN A 1 75 ? 0.73298 0.67325 36.14263 1.000 98.07969 152 GLN A C 1
ATOM 607 O O . GLN A 1 75 ? 1.48900 1.58725 35.79294 1.000 92.46149 152 GLN A O 1
ATOM 613 N N . PHE A 1 76 ? 1.16219 -0.57695 36.32042 1.000 93.48577 153 PHE A N 1
ATOM 614 C CA . PHE A 1 76 ? 2.55155 -0.93811 36.05705 1.000 96.48712 153 PHE A CA 1
ATOM 615 C C . PHE A 1 76 ? 2.89469 -0.79802 34.57691 1.000 102.77959 153 PHE A C 1
ATOM 616 O O . PHE A 1 76 ? 3.94200 -0.24306 34.22371 1.000 106.90719 153 PHE A O 1
ATOM 624 N N . TYR A 1 77 ? 2.03156 -1.31504 33.69808 1.000 104.08480 154 TYR A N 1
ATOM 625 C CA . TYR A 1 77 ? 2.22476 -1.14803 32.25865 1.000 100.52776 154 TYR A CA 1
ATOM 626 C C . TYR A 1 77 ? 2.33135 0.32065 31.85825 1.000 105.66345 154 TYR A C 1
ATOM 627 O O . TYR A 1 77 ? 3.30162 0.72810 31.20950 1.000 112.84460 154 TYR A O 1
ATOM 636 N N . THR A 1 78 ? 1.33652 1.13004 32.22857 1.000 106.78182 155 THR A N 1
ATOM 637 C CA . THR A 1 78 ? 1.33245 2.53740 31.83267 1.000 115.11031 155 THR A CA 1
ATOM 638 C C . THR A 1 78 ? 2.53604 3.28516 32.39141 1.000 106.85504 155 THR A C 1
ATOM 639 O O . THR A 1 78 ? 3.20400 4.03374 31.66946 1.000 108.04039 155 THR A O 1
ATOM 643 N N . SER A 1 79 ? 2.82242 3.10462 33.68085 1.000 105.58676 156 SER A N 1
ATOM 644 C CA . SER A 1 79 ? 3.96655 3.78454 34.27740 1.000 111.24861 156 SER A CA 1
ATOM 645 C C . SER A 1 79 ? 5.27730 3.36671 33.62103 1.000 113.83100 156 SER A C 1
ATOM 646 O O . SER A 1 79 ? 6.18301 4.19122 33.44957 1.000 118.94196 156 SER A O 1
ATOM 649 N N . LEU A 1 80 ? 5.39953 2.09294 33.24633 1.000 111.26101 157 LEU A N 1
ATOM 650 C CA . LEU A 1 80 ? 6.58785 1.64487 32.52603 1.000 115.43032 157 LEU A CA 1
ATOM 651 C C . LEU A 1 80 ? 6.68841 2.28852 31.14595 1.000 118.75883 157 LEU A C 1
ATOM 652 O O . LEU A 1 80 ? 7.75583 2.77625 30.75584 1.000 124.42354 157 LEU A O 1
ATOM 657 N N . MET A 1 81 ? 5.58686 2.29444 30.39048 1.000 114.25669 158 MET A N 1
ATOM 658 C CA . MET A 1 81 ? 5.57456 2.95245 29.08555 1.000 114.42374 158 MET A CA 1
ATOM 659 C C . MET A 1 81 ? 5.87933 4.44263 29.19930 1.000 128.24962 158 MET A C 1
ATOM 660 O O . MET A 1 81 ? 6.68006 4.98371 28.42811 1.000 142.24643 158 MET A O 1
ATOM 665 N N . ASN A 1 82 ? 5.23843 5.12626 30.15197 1.000 132.60255 159 ASN A N 1
ATOM 666 C CA . ASN A 1 82 ? 5.49360 6.55104 30.35190 1.000 131.88368 159 ASN A CA 1
ATOM 667 C C . ASN A 1 82 ? 6.94448 6.83572 30.72125 1.000 126.93221 159 ASN A C 1
ATOM 668 O O . ASN A 1 82 ? 7.45868 7.91894 30.42040 1.000 133.66988 159 ASN A O 1
ATOM 673 N N . SER A 1 83 ? 7.61750 5.88736 31.36893 1.000 124.17345 160 SER A N 1
ATOM 674 C CA . SER A 1 83 ? 9.02601 6.04043 31.70634 1.000 129.87863 160 SER A CA 1
ATOM 675 C C . SER A 1 83 ? 9.96861 5.84952 30.52425 1.000 141.02873 160 SER A C 1
ATOM 676 O O . SER A 1 83 ? 11.16024 6.14739 30.66095 1.000 149.99086 160 SER A O 1
ATOM 679 N N . VAL A 1 84 ? 9.48868 5.36628 29.37700 1.000 141.81631 161 VAL A N 1
ATOM 680 C CA . VAL A 1 84 ? 10.39425 5.06930 28.26964 1.000 141.64761 161 VAL A CA 1
ATOM 681 C C . VAL A 1 84 ? 9.99229 5.74860 26.96417 1.000 152.92048 161 VAL A C 1
ATOM 682 O O . VAL A 1 84 ? 10.78222 5.77882 26.01388 1.000 165.13471 161 VAL A O 1
ATOM 686 N N . ASN A 1 85 ? 8.78152 6.29944 26.88901 1.000 150.22092 162 ASN A N 1
ATOM 687 C CA . ASN A 1 85 ? 8.40940 7.07665 25.71411 1.000 160.16350 162 ASN A CA 1
ATOM 688 C C . ASN A 1 85 ? 7.52492 8.25672 26.09523 1.000 172.92846 162 ASN A C 1
ATOM 689 O O . ASN A 1 85 ? 6.90089 8.28453 27.15888 1.000 167.54695 162 ASN A O 1
ATOM 694 N N . ARG A 1 86 ? 7.48814 9.23880 25.19069 1.000 180.71364 163 ARG A N 1
ATOM 695 C CA . ARG A 1 86 ? 6.83855 10.52593 25.40961 1.000 178.59782 163 ARG A CA 1
ATOM 696 C C . ARG A 1 86 ? 5.32482 10.48548 25.22977 1.000 186.77736 163 ARG A C 1
ATOM 697 O O . ARG A 1 86 ? 4.65051 11.44897 25.60960 1.000 191.02889 163 ARG A O 1
ATOM 705 N N . GLN A 1 87 ? 4.77513 9.40846 24.66498 1.000 191.02920 164 GLN A N 1
ATOM 706 C CA . GLN A 1 87 ? 3.32770 9.26629 24.48539 1.000 182.62468 164 GLN A CA 1
ATOM 707 C C . GLN A 1 87 ? 2.68522 8.80486 25.79579 1.000 183.29044 164 GLN A C 1
ATOM 708 O O . GLN A 1 87 ? 2.22584 7.67065 25.94883 1.000 178.47194 164 GLN A O 1
ATOM 714 N N . HIS A 1 88 ? 2.69013 9.71815 26.76592 1.000 180.37415 165 HIS A N 1
ATOM 715 C CA . HIS A 1 88 ? 2.25337 9.40785 28.12220 1.000 175.20929 165 HIS A CA 1
ATOM 716 C C . HIS A 1 88 ? 0.79450 8.96030 28.12866 1.000 165.03019 165 HIS A C 1
ATOM 717 O O . HIS A 1 88 ? -0.10230 9.72736 27.76450 1.000 170.02157 165 HIS A O 1
ATOM 724 N N . LYS A 1 89 ? 0.57243 7.70693 28.53849 1.000 156.51135 166 LYS A N 1
ATOM 725 C CA . LYS A 1 89 ? -0.67486 7.00689 28.23473 1.000 160.36144 166 LYS A CA 1
ATOM 726 C C . LYS A 1 89 ? -1.89918 7.71121 28.81488 1.000 157.86645 166 LYS A C 1
ATOM 727 O O . LYS A 1 89 ? -2.94515 7.78504 28.15871 1.000 152.80821 166 LYS A O 1
ATOM 733 N N . TYR A 1 90 ? -1.79543 8.22595 30.04478 1.000 148.32377 167 TYR A N 1
ATOM 734 C CA . TYR A 1 90 ? -2.98053 8.69315 30.76353 1.000 141.52959 167 TYR A CA 1
ATOM 735 C C . TYR A 1 90 ? -3.70826 9.84080 30.07156 1.000 146.79305 167 TYR A C 1
ATOM 736 O O . TYR A 1 90 ? -4.88803 10.06598 30.36490 1.000 138.18912 167 TYR A O 1
ATOM 745 N N . ASN A 1 91 ? -3.05326 10.57264 29.16679 1.000 164.42422 168 ASN A N 1
ATOM 746 C CA . ASN A 1 91 ? -3.78984 11.55791 28.38081 1.000 147.91248 168 ASN A CA 1
ATOM 747 C C . ASN A 1 91 ? -4.85920 10.92698 27.49334 1.000 144.18735 168 ASN A C 1
ATOM 748 O O . ASN A 1 91 ? -5.71619 11.65051 26.97339 1.000 144.09439 168 ASN A O 1
ATOM 753 N N . SER A 1 92 ? -4.83066 9.60478 27.31483 1.000 138.45543 169 SER A N 1
ATOM 754 C CA . SER A 1 92 ? -5.83136 8.87672 26.54388 1.000 123.05733 169 SER A CA 1
ATOM 755 C C . SER A 1 92 ? -6.62042 7.89343 27.40017 1.000 118.11372 169 SER A C 1
ATOM 756 O O . SER A 1 92 ? -7.38622 7.08999 26.85483 1.000 108.18440 169 SER A O 1
ATOM 759 N N . VAL A 1 93 ? -6.45057 7.92831 28.72036 1.000 118.74925 170 VAL A N 1
ATOM 760 C CA . VAL A 1 93 ? -7.11248 7.00198 29.63281 1.000 104.30766 170 VAL A CA 1
ATOM 761 C C . VAL A 1 93 ? -8.31260 7.69490 30.26301 1.000 107.29325 170 VAL A C 1
ATOM 762 O O . VAL A 1 93 ? -8.20308 8.82504 30.75667 1.000 112.16774 170 VAL A O 1
ATOM 766 N N . ILE A 1 94 ? -9.45952 7.02173 30.23410 1.000 102.18953 171 ILE A N 1
ATOM 767 C CA . ILE A 1 94 ? -10.69950 7.53661 30.80940 1.000 91.96692 171 ILE A CA 1
ATOM 768 C C . ILE A 1 94 ? -11.21127 6.56225 31.86466 1.000 94.64649 171 ILE A C 1
ATOM 769 O O . ILE A 1 94 ? -11.71233 5.48297 31.51765 1.000 100.03789 171 ILE A O 1
ATOM 774 N N . PRO A 1 95 ? -11.11804 6.89380 33.15147 1.000 93.73359 172 PRO A N 1
ATOM 775 C CA . PRO A 1 95 ? -11.84150 6.11621 34.16856 1.000 91.64908 172 PRO A CA 1
ATOM 776 C C . PRO A 1 95 ? -13.34032 6.37652 34.10403 1.000 82.87826 172 PRO A C 1
ATOM 777 O O . PRO A 1 95 ? -13.78213 7.52501 34.05045 1.000 85.95436 172 PRO A O 1
ATOM 781 N N . MET A 1 96 ? -14.12169 5.29769 34.09552 1.000 87.62803 173 MET A N 1
ATOM 782 C CA . MET A 1 96 ? -15.57768 5.37858 34.11082 1.000 88.04356 173 MET A CA 1
ATOM 783 C C . MET A 1 96 ? -16.13230 4.57585 35.28066 1.000 88.36217 173 MET A C 1
ATOM 784 O O . MET A 1 96 ? -15.70660 3.44072 35.52135 1.000 89.11998 173 MET A O 1
ATOM 789 N N . ARG A 1 97 ? -17.07968 5.17518 36.00671 1.000 81.37494 174 ARG A N 1
ATOM 790 C CA . ARG A 1 97 ? -17.91555 4.45687 36.95792 1.000 85.43233 174 ARG A CA 1
ATOM 791 C C . ARG A 1 97 ? -19.23582 4.08022 36.30810 1.000 90.93060 174 ARG A C 1
ATOM 792 O O . ARG A 1 97 ? -20.01214 4.97867 35.94198 1.000 85.46673 174 ARG A O 1
ATOM 800 N N . PRO A 1 98 ? -19.53878 2.79621 36.14607 1.000 90.79747 175 PRO A N 1
ATOM 801 C CA . PRO A 1 98 ? -20.80779 2.40131 35.53182 1.000 89.42933 175 PRO A CA 1
ATOM 802 C C . PRO A 1 98 ? -21.95739 2.46013 36.52992 1.000 99.39237 175 PRO A C 1
ATOM 803 O O . PRO A 1 98 ? -21.77248 2.65162 37.73229 1.000 98.27820 175 PRO A O 1
ATOM 807 N N . LEU A 1 99 ? -23.16854 2.28233 35.99405 1.000 104.76204 176 LEU A N 1
ATOM 808 C CA . LEU A 1 99 ? -24.36737 2.28831 36.82827 1.000 108.43277 176 LEU A CA 1
ATOM 809 C C . LEU A 1 99 ? -24.38798 1.14070 37.82962 1.000 107.27060 176 LEU A C 1
ATOM 810 O O . LEU A 1 99 ? -24.95206 1.28466 38.92060 1.000 117.93807 176 LEU A O 1
ATOM 815 N N . ASN A 1 100 ? -23.78672 0.00428 37.49121 1.000 105.84967 177 ASN A N 1
ATOM 816 C CA . ASN A 1 100 ? -23.86075 -1.19098 38.32038 1.000 106.27913 177 ASN A CA 1
ATOM 817 C C . ASN A 1 100 ? -22.52779 -1.46291 39.00276 1.000 111.44870 177 ASN A C 1
ATOM 818 O O . ASN A 1 100 ? -21.49338 -1.57698 38.33569 1.000 114.44846 177 ASN A O 1
ATOM 823 N N . ASN A 1 101 ? -22.57005 -1.58553 40.32914 1.000 104.42937 178 ASN A N 1
ATOM 824 C CA . ASN A 1 101 ? -21.39893 -1.85234 41.15605 1.000 99.16456 178 ASN A CA 1
ATOM 825 C C . ASN A 1 101 ? -20.18539 -0.96095 40.86268 1.000 103.83952 178 ASN A C 1
ATOM 826 O O . ASN A 1 101 ? -19.07385 -1.46087 40.68254 1.000 91.87885 178 ASN A O 1
ATOM 831 N N . PRO A 1 102 ? -20.36458 0.36097 40.80641 1.000 99.99314 179 PRO A N 1
ATOM 832 C CA . PRO A 1 102 ? -19.20921 1.23219 40.56988 1.000 95.62963 179 PRO A CA 1
ATOM 833 C C . PRO A 1 102 ? -18.25092 1.21383 41.74952 1.000 97.04393 179 PRO A C 1
ATOM 834 O O . PRO A 1 102 ? -18.64528 1.02175 42.90267 1.000 92.08327 179 PRO A O 1
ATOM 838 N N . LEU A 1 103 ? -16.98077 1.43032 41.44802 1.000 97.10004 180 LEU A N 1
ATOM 839 C CA . LEU A 1 103 ? -15.98802 1.63841 42.49284 1.000 87.73000 180 LEU A CA 1
ATOM 840 C C . LEU A 1 103 ? -16.21376 3.00376 43.12734 1.000 90.93901 180 LEU A C 1
ATOM 841 O O . LEU A 1 103 ? -16.20881 4.01519 42.41103 1.000 87.52802 180 LEU A O 1
ATOM 846 N N . PRO A 1 104 ? -16.45006 3.08363 44.43786 1.000 91.55374 181 PRO A N 1
ATOM 847 C CA . PRO A 1 104 ? -16.60059 4.39459 45.08134 1.000 85.46548 181 PRO A CA 1
ATOM 848 C C . PRO A 1 104 ? -15.38400 5.28289 44.86099 1.000 93.80526 181 PRO A C 1
ATOM 849 O O . PRO A 1 104 ? -14.26466 4.80733 44.65426 1.000 95.22455 181 PRO A O 1
ATOM 853 N N . ARG A 1 105 ? -15.62825 6.59563 44.89605 1.000 93.16029 182 ARG A N 1
ATOM 854 C CA . ARG A 1 105 ? -14.54389 7.57214 44.83019 1.000 87.59737 182 ARG A CA 1
ATOM 855 C C . ARG A 1 105 ? -13.51028 7.33631 45.92710 1.000 93.67430 182 ARG A C 1
ATOM 856 O O . ARG A 1 105 ? -12.30243 7.30410 45.66261 1.000 100.54421 182 ARG A O 1
ATOM 864 N N . GLU A 1 106 ? -13.96863 7.16936 47.17115 1.000 89.91176 183 GLU A N 1
ATOM 865 C CA . GLU A 1 106 ? -13.06359 6.95261 48.29602 1.000 101.93779 183 GLU A CA 1
ATOM 866 C C . GLU A 1 106 ? -12.31378 5.62717 48.22663 1.000 99.73041 183 GLU A C 1
ATOM 867 O O . GLU A 1 106 ? -11.44987 5.38408 49.07642 1.000 97.06943 183 GLU A O 1
ATOM 873 N N . ARG A 1 107 ? -12.61445 4.76995 47.25355 1.000 89.10006 184 ARG A N 1
ATOM 874 C CA . ARG A 1 107 ? -11.80796 3.58786 46.98839 1.000 89.78365 184 ARG A CA 1
ATOM 875 C C . ARG A 1 107 ? -11.11193 3.63699 45.63492 1.000 95.05088 184 ARG A C 1
ATOM 876 O O . ARG A 1 107 ? -10.35597 2.71580 45.30741 1.000 101.05522 184 ARG A O 1
ATOM 884 N N . THR A 1 108 ? -11.35312 4.67350 44.84283 1.000 86.24557 185 THR A N 1
ATOM 885 C CA . THR A 1 108 ? -10.65170 4.83397 43.57426 1.000 82.15621 185 THR A CA 1
ATOM 886 C C . THR A 1 108 ? -9.18960 5.18336 43.83406 1.000 87.09620 185 THR A C 1
ATOM 887 O O . THR A 1 108 ? -8.90824 6.07349 44.64389 1.000 98.18396 185 THR A O 1
ATOM 891 N N . PRO A 1 109 ? -8.23762 4.51544 43.18043 1.000 91.14928 186 PRO A N 1
ATOM 892 C CA . PRO A 1 109 ? -6.82324 4.81045 43.44352 1.000 88.34051 186 PRO A CA 1
ATOM 893 C C . PRO A 1 109 ? -6.44992 6.21761 42.99856 1.000 81.07556 186 PRO A C 1
ATOM 894 O O . PRO A 1 109 ? -6.95726 6.72915 41.99748 1.000 87.60389 186 PRO A O 1
ATOM 898 N N . PHE A 1 110 ? -5.55473 6.84217 43.77450 1.000 89.15089 187 PHE A N 1
ATOM 899 C CA . PHE A 1 110 ? -5.30541 8.27878 43.65746 1.000 83.23184 187 PHE A CA 1
ATOM 900 C C . PHE A 1 110 ? -4.82604 8.68594 42.26914 1.000 84.03656 187 PHE A C 1
ATOM 901 O O . PHE A 1 110 ? -5.13121 9.79419 41.81335 1.000 90.52053 187 PHE A O 1
ATOM 909 N N . ALA A 1 111 ? -4.07254 7.81922 41.58723 1.000 92.23318 188 ALA A N 1
ATOM 910 C CA . ALA A 1 111 ? -3.64266 8.12551 40.22451 1.000 78.50066 188 ALA A CA 1
ATOM 911 C C . ALA A 1 111 ? -4.82868 8.37041 39.29915 1.000 84.70804 188 ALA A C 1
ATOM 912 O O . ALA A 1 111 ? -4.78419 9.26248 38.44360 1.000 89.35038 188 ALA A O 1
ATOM 914 N N . LEU A 1 112 ? -5.89645 7.58707 39.44899 1.000 89.61253 189 LEU A N 1
ATOM 915 C CA . LEU A 1 112 ? -7.09641 7.80141 38.64708 1.000 93.34594 189 LEU A CA 1
ATOM 916 C C . LEU A 1 112 ? -7.92148 8.99263 39.12289 1.000 91.09097 189 LEU A C 1
ATOM 917 O O . LEU A 1 112 ? -8.64603 9.59358 38.32231 1.000 98.86336 189 LEU A O 1
ATOM 922 N N . GLN A 1 113 ? -7.83214 9.34626 40.40692 1.000 93.16401 190 GLN A N 1
ATOM 923 C CA . GLN A 1 113 ? -8.45837 10.56982 40.89796 1.000 93.07304 190 GLN A CA 1
ATOM 924 C C . GLN A 1 113 ? -7.85302 11.84308 40.31473 1.000 97.95587 190 GLN A C 1
ATOM 925 O O . GLN A 1 113 ? -8.49040 12.89858 40.39019 1.000 107.57546 190 GLN A O 1
ATOM 931 N N . THR A 1 114 ? -6.64990 11.78240 39.74012 1.000 100.70268 191 THR A N 1
ATOM 932 C CA . THR A 1 114 ? -6.11922 12.94828 39.03960 1.000 101.89914 191 THR A CA 1
ATOM 933 C C . THR A 1 114 ? -6.83292 13.22956 37.72251 1.000 109.40846 191 THR A C 1
ATOM 934 O O . THR A 1 114 ? -6.63812 14.30923 37.15367 1.000 112.91145 191 THR A O 1
ATOM 938 N N . ILE A 1 115 ? -7.64221 12.29598 37.22860 1.000 107.64214 192 ILE A N 1
ATOM 939 C CA . ILE A 1 115 ? -8.32565 12.41712 35.94586 1.000 101.61223 192 ILE A CA 1
ATOM 940 C C . ILE A 1 115 ? -9.80104 12.68296 36.20924 1.000 106.76327 192 ILE A C 1
ATOM 941 O O . ILE A 1 115 ? -10.40415 12.06104 37.09199 1.000 111.19930 192 ILE A O 1
ATOM 946 N N . ASN A 1 116 ? -10.38259 13.60639 35.44589 1.000 113.71583 193 ASN A N 1
ATOM 947 C CA . ASN A 1 116 ? -11.82536 13.83908 35.50144 1.000 116.83986 193 ASN A CA 1
ATOM 948 C C . ASN A 1 116 ? -12.54024 12.63238 34.90326 1.000 112.26687 193 ASN A C 1
ATOM 949 O O . ASN A 1 116 ? -12.60093 12.46257 33.68287 1.000 105.84017 193 ASN A O 1
ATOM 954 N N . ALA A 1 117 ? -13.08201 11.78691 35.77718 1.000 109.00897 194 ALA A N 1
ATOM 955 C CA . ALA A 1 117 ? -13.67188 10.51514 35.38704 1.000 99.92625 194 ALA A CA 1
ATOM 956 C C . ALA A 1 117 ? -15.00593 10.72861 34.66887 1.000 105.01449 194 ALA A C 1
ATOM 957 O O . ALA A 1 117 ? -15.51091 11.84920 34.54104 1.000 106.11498 194 ALA A O 1
ATOM 959 N N . LEU A 1 118 ? -15.58160 9.62394 34.19377 1.000 97.54153 195 LEU A N 1
ATOM 960 C CA . LEU A 1 118 ? -16.89586 9.61610 33.56583 1.000 87.77879 195 LEU A CA 1
ATOM 961 C C . LEU A 1 118 ? -17.85487 8.86737 34.47853 1.000 96.42047 195 LEU A C 1
ATOM 962 O O . LEU A 1 118 ? -17.66448 7.67403 34.73226 1.000 97.51058 195 LEU A O 1
ATOM 967 N N . GLU A 1 119 ? -18.88066 9.55729 34.97003 1.000 101.55000 196 GLU A N 1
ATOM 968 C CA . GLU A 1 119 ? -19.83805 8.95839 35.89366 1.000 99.57816 196 GLU A CA 1
ATOM 969 C C . GLU A 1 119 ? -21.15297 8.73061 35.15679 1.000 101.10000 196 GLU A C 1
ATOM 970 O O . GLU A 1 119 ? -21.83366 9.69125 34.78471 1.000 106.21782 196 GLU A O 1
ATOM 976 N N . GLU A 1 120 ? -21.51016 7.46106 34.94441 1.000 99.72810 197 GLU A N 1
ATOM 977 C CA . GLU A 1 120 ? -22.70699 7.15309 34.16891 1.000 97.36391 197 GLU A CA 1
ATOM 978 C C . GLU A 1 120 ? -23.98186 7.57251 34.89100 1.000 105.96882 197 GLU A C 1
ATOM 979 O O . GLU A 1 120 ? -25.00552 7.80230 34.23882 1.000 114.54869 197 GLU A O 1
ATOM 985 N N . GLU A 1 121 ? -23.93927 7.67793 36.22131 1.000 108.26041 198 GLU A N 1
ATOM 986 C CA . GLU A 1 121 ? -25.08124 8.16524 36.98562 1.000 100.84456 198 GLU A CA 1
ATOM 987 C C . GLU A 1 121 ? -25.29688 9.66373 36.81933 1.000 101.09472 198 GLU A C 1
ATOM 988 O O . GLU A 1 121 ? -26.41228 10.14581 37.04417 1.000 113.18266 198 GLU A O 1
ATOM 994 N N . SER A 1 122 ? -24.26680 10.40328 36.41851 1.000 96.45889 199 SER A N 1
ATOM 995 C CA . SER A 1 122 ? -24.36815 11.85385 36.34438 1.000 103.44504 199 SER A CA 1
ATOM 996 C C . SER A 1 122 ? -25.21272 12.28586 35.15108 1.000 110.19272 199 SER A C 1
ATOM 997 O O . SER A 1 122 ? -25.09540 11.73663 34.05211 1.000 104.08815 199 SER A O 1
ATOM 1000 N N . ARG A 1 123 ? -26.08388 13.27422 35.37970 1.000 107.25547 200 ARG A N 1
ATOM 1001 C CA . ARG A 1 123 ? -26.79694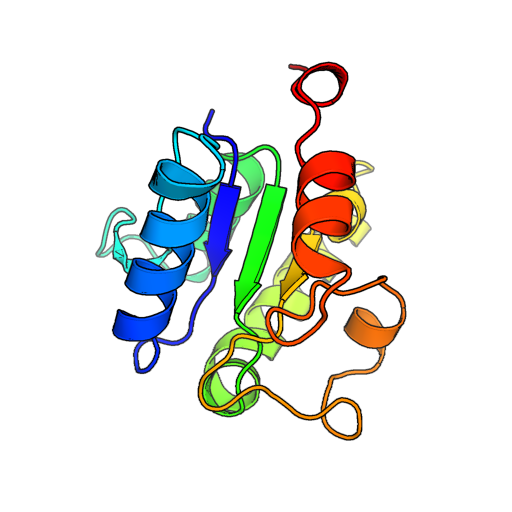 13.91288 34.27877 1.000 105.01984 200 ARG A CA 1
ATOM 1002 C C . ARG A 1 123 ? -25.86998 14.68025 33.34497 1.000 105.28495 200 ARG A C 1
ATOM 1003 O O . ARG A 1 123 ? -26.27136 14.99706 32.21940 1.000 110.70553 200 ARG A O 1
ATOM 1011 N N . GLY A 1 124 ? -24.64931 14.99039 33.78397 1.000 97.43568 201 GLY A N 1
ATOM 1012 C CA . GLY A 1 124 ? -23.65114 15.56828 32.90445 1.000 100.04763 201 GLY A CA 1
ATOM 1013 C C . GLY A 1 124 ? -22.95190 14.57885 32.00150 1.000 103.95444 201 GLY A C 1
ATOM 1014 O O . GLY A 1 124 ? -22.19757 14.99333 31.11597 1.000 105.89303 201 GLY A O 1
ATOM 1015 N N . PHE A 1 125 ? -23.17721 13.28256 32.22209 1.000 101.34116 202 PHE A N 1
ATOM 1016 C CA . PHE A 1 125 ? -22.45295 12.24918 31.48368 1.000 102.44196 202 PHE A CA 1
ATOM 1017 C C . PHE A 1 125 ? -22.62012 12.35971 29.97210 1.000 103.77763 202 PHE A C 1
ATOM 1018 O O . PHE A 1 125 ? -21.60202 12.29090 29.26152 1.000 105.62874 202 PHE A O 1
ATOM 1026 N N . PRO A 1 126 ? -23.83450 12.49868 29.41006 1.000 100.31931 203 PRO A N 1
ATOM 1027 C CA . PRO A 1 126 ? -23.93521 12.74867 27.95937 1.000 96.99039 203 PRO A CA 1
ATOM 1028 C C . PRO A 1 126 ? -23.09169 13.91656 27.47270 1.000 102.45971 203 PRO A C 1
ATOM 1029 O O . PRO A 1 126 ? -22.49265 13.83869 26.39325 1.000 108.07340 203 PRO A O 1
ATOM 1033 N N . THR A 1 127 ? -23.02110 14.99821 28.25076 1.000 105.96885 204 THR A N 1
ATOM 1034 C CA . THR A 1 127 ? -22.20444 16.14445 27.86377 1.000 103.84257 204 THR A CA 1
ATOM 1035 C C . THR A 1 127 ? -20.71612 15.83366 27.97824 1.000 111.83339 204 THR A C 1
ATOM 1036 O O . THR A 1 127 ? -19.92943 16.20317 27.09762 1.000 111.24720 204 THR A O 1
ATOM 1040 N N . GLN A 1 128 ? -20.31754 15.14619 29.05243 1.000 114.58142 205 GLN A N 1
ATOM 1041 C CA . GLN A 1 128 ? -18.93653 14.69120 29.19790 1.000 106.10616 205 GLN A CA 1
ATOM 1042 C C . GLN A 1 128 ? -18.50768 13.79735 28.03710 1.000 110.24028 205 GLN A C 1
ATOM 1043 O O . GLN A 1 128 ? -17.42754 13.98160 27.46231 1.000 114.26258 205 GLN A O 1
ATOM 1049 N N . VAL A 1 129 ? -19.34083 12.81432 27.68716 1.000 104.64674 206 VAL A N 1
ATOM 1050 C CA . VAL A 1 129 ? -19.03015 11.91417 26.57673 1.000 98.38393 206 VAL A CA 1
ATOM 1051 C C . VAL A 1 129 ? -18.86852 12.69326 25.27723 1.000 109.91686 206 VAL A C 1
ATOM 1052 O O . VAL A 1 129 ? -17.92115 12.47091 24.51289 1.000 112.22043 206 VAL A O 1
ATOM 1056 N N . GLU A 1 130 ? -19.79723 13.61165 25.00435 1.000 117.34648 207 GLU A N 1
ATOM 1057 C CA . GLU A 1 130 ? -19.70467 14.43173 23.80020 1.000 121.80799 207 GLU A CA 1
ATOM 1058 C C . GLU A 1 130 ? -18.40132 15.22250 23.75840 1.000 119.74966 207 GLU A C 1
ATOM 1059 O O . GLU A 1 130 ? -17.76348 15.32757 22.70396 1.000 124.23049 207 GLU A O 1
ATOM 1065 N N . ARG A 1 131 ? -17.99194 15.78399 24.89691 1.000 120.36726 208 ARG A N 1
ATOM 1066 C CA . ARG A 1 131 ? -16.72036 16.49860 24.97726 1.000 116.93709 208 ARG A CA 1
ATOM 1067 C C . ARG A 1 131 ? -15.53194 15.59675 24.65080 1.000 121.02032 208 ARG A C 1
ATOM 1068 O O . ARG A 1 131 ? -14.64349 15.97806 23.87946 1.000 120.87586 208 ARG A O 1
ATOM 1076 N N . ILE A 1 132 ? -15.49807 14.39437 25.22891 1.000 121.00356 209 ILE A N 1
ATOM 1077 C CA . ILE A 1 132 ? -14.32073 13.53581 25.10154 1.000 119.42677 209 ILE A CA 1
ATOM 1078 C C . ILE A 1 132 ? -14.17782 12.99320 23.68250 1.000 118.83426 209 ILE A C 1
ATOM 1079 O O . ILE A 1 132 ? -13.11282 13.10380 23.06356 1.000 122.81899 209 ILE A O 1
ATOM 1084 N N . PHE A 1 133 ? -15.24455 12.40735 23.14298 1.000 123.80663 210 PHE A N 1
ATOM 1085 C CA . PHE A 1 133 ? -15.19242 11.69893 21.87045 1.000 122.56051 210 PHE A CA 1
ATOM 1086 C C . PHE A 1 133 ? -15.47666 12.58720 20.66283 1.000 125.72195 210 PHE A C 1
ATOM 1087 O O . PHE A 1 133 ? -15.91028 12.07731 19.62302 1.000 136.13874 210 PHE A O 1
ATOM 1095 N N . GLN A 1 134 ? -15.26000 13.89561 20.77807 1.000 133.29811 211 GLN A N 1
ATOM 1096 C CA . GLN A 1 134 ? -15.44333 14.78098 19.63558 1.000 144.32682 211 GLN A CA 1
ATOM 1097 C C . GLN A 1 134 ? -14.49092 14.39505 18.50763 1.000 156.60477 211 GLN A C 1
ATOM 1098 O O . GLN A 1 134 ? -13.31893 14.08335 18.73781 1.000 155.25984 211 GLN A O 1
ATOM 1104 N N . GLU A 1 135 ? -15.01419 14.41046 17.27780 1.000 163.38703 212 GLU A N 1
ATOM 1105 C CA . GLU A 1 135 ? -14.33295 13.77756 16.14999 1.000 167.87890 212 GLU A CA 1
ATOM 1106 C C . GLU A 1 135 ? -13.00530 14.45056 15.81298 1.000 171.99046 212 GLU A C 1
ATOM 1107 O O . GLU A 1 135 ? -12.08416 13.78499 15.32572 1.000 171.34968 212 GLU A O 1
ATOM 1113 N N . SER A 1 136 ? -12.88300 15.75831 16.06032 1.000 167.90134 213 SER A N 1
ATOM 1114 C CA . SER A 1 136 ? -11.63607 16.46241 15.77099 1.000 168.31147 213 SER A CA 1
ATOM 1115 C C . SER A 1 136 ? -10.45323 15.94027 16.58064 1.000 170.59050 213 SER A C 1
ATOM 1116 O O . SER A 1 136 ? -9.30475 16.25076 16.24646 1.000 160.02143 213 SER A O 1
ATOM 1119 N N . VAL A 1 137 ? -10.70195 15.16704 17.63828 1.000 185.19590 214 VAL A N 1
ATOM 1120 C CA . VAL A 1 137 ? -9.61538 14.58539 18.42043 1.000 176.53980 214 VAL A CA 1
ATOM 1121 C C . VAL A 1 137 ? -9.09848 13.29183 17.79808 1.000 171.25334 214 VAL A C 1
ATOM 1122 O O . VAL A 1 137 ? -7.95653 12.89288 18.06116 1.000 177.10562 214 VAL A O 1
ATOM 1126 N N . TYR A 1 138 ? -9.90160 12.64380 16.95420 1.000 167.74117 215 TYR A N 1
ATOM 1127 C CA . TYR A 1 138 ? -9.57188 11.35150 16.35160 1.000 165.45244 215 TYR A CA 1
ATOM 1128 C C . TYR A 1 138 ? -8.58844 11.55488 15.19881 1.000 168.97690 215 TYR A C 1
ATOM 1129 O O . TYR A 1 138 ? -8.95054 11.60191 14.02018 1.000 174.17901 215 TYR A O 1
ATOM 1138 N N . LYS A 1 139 ? -7.31036 11.67715 15.55934 1.000 166.82224 216 LYS A N 1
ATOM 1139 C CA . LYS A 1 139 ? -6.24283 12.02186 14.63075 1.000 158.41497 216 LYS A CA 1
ATOM 1140 C C . LYS A 1 139 ? -5.15281 10.95847 14.66374 1.000 157.95159 216 LYS A C 1
ATOM 1141 O O . LYS A 1 139 ? -4.93188 10.30359 15.68757 1.000 152.21716 216 LYS A O 1
ATOM 1147 N N . THR A 1 140 ? -4.47272 10.80336 13.52867 1.000 163.45671 217 THR A N 1
ATOM 1148 C CA . THR A 1 140 ? -3.54607 9.69545 13.29082 1.000 153.31232 217 THR A CA 1
ATOM 1149 C C . THR A 1 140 ? -4.20178 8.34337 13.55845 1.000 154.56778 217 THR A C 1
ATOM 1150 O O . THR A 1 140 ? -5.07575 7.90778 12.80877 1.000 145.36341 217 THR A O 1
#

Foldseek 3Di:
DWAEEEEDFPVCVVVQVVVCCCCCPVVVRDDYYYLVVFPPPPDPLVVVVVRLVVHQAYEYAAAPSCVVPPVVSVVVSQVVVVVPDVPRRVVRYAYEADPPRGDDPVRPDVVNVVDPHAYNPDPCNVVVSCVNVPPVSVDD

Nearest PDB structures (foldseek):
  2m1w-assembly1_A  TM=8.192E-01  e=3.536E-20  Homo sapiens
  2j67-assembly1_B  TM=6.692E-01  e=7.709E-06  Homo sapiens
  7nuw-assembly1_A  TM=6.630E-01  e=1.585E-05  Homo sapiens
  4om7-assembly1_B  TM=6.782E-01  e=9.920E-05  Homo sapiens
  7l6w-assembly1_A  TM=6.388E-01  e=1.049E-03  Homo sapiens

Organism: Homo sapiens (NCBI:txid9606)

Secondary structure (DSSP, 8-state):
-EEEEEE--GGGHHHHHHHHHIIIIIS---SEEEGGGS-SSS-HHHHHHHHHHTEEEEEEE--HHHHHHTHHHHHHHHHHHHTT-SS-GGGGEEEEE-SSSPPPGGGS-HHHHTS--EETTSTTHHHHHHHHT-GGG---

Radius of gyration: 14.06 Å; Cα contacts (8 Å, |Δi|>4): 182; chains: 1; bounding box: 37×33×35 Å

B-factor: mean 116.57, std 24.81, range [72.14, 191.03]

GO terms:
  GO:0060090 molecular adaptor activity (F, IDA)
  GO:0034142 toll-like receptor 4 signaling pathway (P, IDA)
  GO:0005768 endosome (C, IDA)
  GO:0010008 endosome membrane (C, IDA)
  GO:0032481 positive regulation of type I interferon production (P, IDA)
  GO:0001891 phagocytic cup (C, IDA)
  GO:0005737 cytoplasm (C, EXP)
  GO:0005886 plasma membrane (C, EXP)
  GO:0034145 positive regulation of toll-like receptor 4 signaling pathway (P, IMP)
  GO:0035669 TRAM-dependent toll-like receptor 4 signaling pathway (P, IMP)
  GO:2000494 positive regulation of interleukin-18-mediated signaling pathway (P, IMP)
  GO:0006909 phagocytosis (P, IMP)
  GO:0071222 cellular response to lipopolysaccharide (P, IMP)
  GO:0005515 protein binding (F, IPI)
  GO:0005886 plasma membrane (C, TAS)
  GO:0010008 endosome membrane (C, TAS)
  GO:0030667 secretory granule membrane (C, TAS)
  GO:0043123 positive regulation of canonical NF-kappaB signal transduction (P, HMP)
  GO:0034144 negative regulation of toll-like receptor 4 signaling pathway (P, IDA)
  GO:0035669 TRAM-dependent toll-like receptor 4 signaling pathway (P, IDA)